Protein AF-A0A090S8A0-F1 (afdb_monomer_lite)

pLDDT: mean 87.69, std 16.25, range [38.69, 98.5]

Radius of gyration: 15.61 Å; chains: 1; bounding box: 36×43×38 Å

Secondary structure (DSSP, 8-state):
------------TTPPBEEE-TTS-EEE--HHHHHHHHTSGGGEEEEEEEE-SS-EEEEEEEE-SB--TTS--EEEEEESSTTTT-EEEESSHHHHHHHHHHHHHHHHHT-

Foldseek 3Di:
DDDDPDPDPPQPPPFFFWDQDPVRATDTDDPVRRVVRVPDPSQWLDWDWDDDPVKIKIWTKGFQRTQDPVQFGIKIAIPMDPCHRDMDTHNGSVVSNVVSVVVVVVVVVVD

Structure (mmCIF, N/CA/C/O backbone):
data_AF-A0A090S8A0-F1
#
_entry.id   AF-A0A090S8A0-F1
#
loop_
_atom_site.group_PDB
_atom_site.id
_atom_site.type_symbol
_atom_site.label_atom_id
_atom_site.label_alt_id
_atom_site.label_comp_id
_atom_site.label_asym_id
_atom_site.label_entity_id
_atom_site.label_seq_id
_atom_site.pdbx_PDB_ins_code
_atom_site.Cartn_x
_atom_site.Cartn_y
_atom_site.Cartn_z
_atom_site.occupancy
_atom_site.B_iso_or_equiv
_atom_site.auth_seq_id
_atom_site.auth_comp_id
_atom_site.auth_asym_id
_atom_site.auth_atom_id
_atom_site.pdbx_PDB_model_num
ATOM 1 N N . MET A 1 1 ? -8.459 33.478 -12.928 1.00 39.03 1 MET A N 1
ATOM 2 C CA . MET A 1 1 ? -8.797 32.136 -13.452 1.00 39.03 1 MET A CA 1
ATOM 3 C C . MET A 1 1 ? -7.498 31.518 -13.950 1.00 39.03 1 MET A C 1
ATOM 5 O O . MET A 1 1 ? -6.910 32.099 -14.842 1.00 39.03 1 MET A O 1
ATOM 9 N N . GLY A 1 2 ? -6.947 30.454 -13.380 1.00 38.69 2 GLY A N 1
ATOM 10 C CA . GLY A 1 2 ? -7.441 29.591 -12.315 1.00 38.69 2 GLY A CA 1
ATOM 11 C C . GLY A 1 2 ? -6.277 29.042 -11.490 1.00 38.69 2 GLY A C 1
ATOM 12 O O . GLY A 1 2 ? -5.165 28.887 -11.988 1.00 38.69 2 GLY A O 1
ATOM 13 N N . GLU A 1 3 ? -6.554 28.802 -10.216 1.00 41.69 3 GLU A N 1
ATOM 14 C CA . GLU A 1 3 ? -5.683 28.068 -9.309 1.00 41.69 3 GLU A CA 1
ATOM 15 C C . GLU A 1 3 ? -5.689 26.596 -9.729 1.00 41.69 3 GLU A C 1
ATOM 17 O O . GLU A 1 3 ? -6.725 25.933 -9.674 1.00 41.69 3 GLU A O 1
ATOM 22 N N . GLN A 1 4 ? -4.544 26.080 -10.174 1.00 41.22 4 GLN A N 1
ATOM 23 C CA . GLN A 1 4 ? -4.332 24.638 -10.226 1.00 41.22 4 GLN A CA 1
ATOM 24 C C . GLN A 1 4 ? -3.754 24.210 -8.882 1.00 41.22 4 GLN A C 1
ATOM 26 O O . GLN A 1 4 ? -2.566 24.352 -8.604 1.00 41.22 4 GLN A O 1
ATOM 31 N N . SER A 1 5 ? -4.651 23.724 -8.032 1.00 47.59 5 SER A N 1
ATOM 32 C CA . SER A 1 5 ? -4.325 23.014 -6.805 1.00 47.59 5 SER A CA 1
ATOM 33 C C . SER A 1 5 ? -3.702 21.670 -7.184 1.00 47.59 5 SER A C 1
ATOM 35 O O . SER A 1 5 ? -4.410 20.711 -7.474 1.00 47.59 5 SER A O 1
ATOM 37 N N . MET A 1 6 ? -2.374 21.611 -7.228 1.00 40.38 6 MET A N 1
ATOM 38 C CA . MET A 1 6 ? -1.620 20.379 -7.447 1.00 40.38 6 MET A CA 1
ATOM 39 C C . MET A 1 6 ? -0.969 19.974 -6.129 1.00 40.38 6 MET A C 1
ATOM 41 O O . MET A 1 6 ? 0.182 20.305 -5.859 1.00 40.38 6 MET A O 1
ATOM 45 N N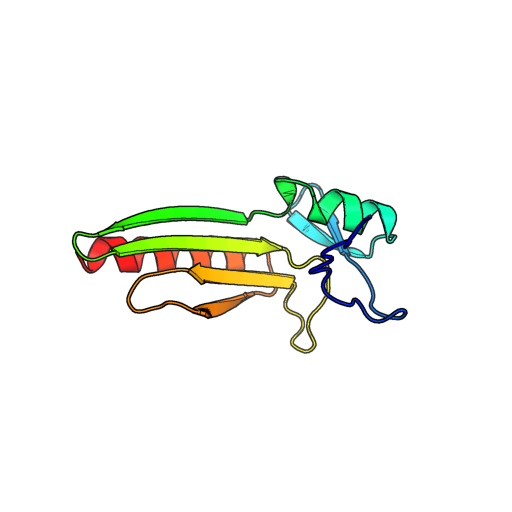 . THR A 1 7 ? -1.682 19.207 -5.307 1.00 45.84 7 THR A N 1
ATOM 46 C CA . THR A 1 7 ? -1.034 18.309 -4.340 1.00 45.84 7 THR A CA 1
ATOM 47 C C . THR A 1 7 ? -0.451 17.121 -5.108 1.00 45.84 7 THR A C 1
ATOM 49 O O . THR A 1 7 ? -0.868 15.980 -4.930 1.00 45.84 7 THR A O 1
ATOM 52 N N . GLY A 1 8 ? 0.460 17.403 -6.039 1.00 43.22 8 GLY A N 1
ATOM 53 C CA . GLY A 1 8 ? 1.333 16.405 -6.627 1.00 43.22 8 GLY A CA 1
ATOM 54 C C . GLY A 1 8 ? 2.487 16.220 -5.661 1.00 43.22 8 GLY A C 1
ATOM 55 O O . GLY A 1 8 ? 3.160 17.189 -5.312 1.00 43.22 8 GLY A O 1
ATOM 56 N N . THR A 1 9 ? 2.702 14.998 -5.184 1.00 52.53 9 THR A N 1
ATOM 57 C CA . THR A 1 9 ? 3.980 14.634 -4.575 1.00 52.53 9 THR A CA 1
ATOM 58 C C . THR A 1 9 ? 5.076 15.108 -5.530 1.00 52.53 9 THR A C 1
ATOM 60 O O . THR A 1 9 ? 5.119 14.654 -6.668 1.00 52.53 9 THR A O 1
ATOM 63 N N . LEU A 1 10 ? 5.898 16.074 -5.108 1.00 54.50 10 LEU A N 1
ATOM 64 C CA . LEU A 1 10 ? 7.049 16.545 -5.876 1.00 54.50 10 LEU A CA 1
ATOM 65 C C . LEU A 1 10 ? 8.042 15.384 -5.960 1.00 54.50 10 LEU A C 1
ATOM 67 O O . LEU A 1 10 ? 8.872 15.189 -5.072 1.00 54.50 10 LEU A O 1
ATOM 71 N N . ILE A 1 11 ? 7.897 14.562 -6.993 1.00 59.59 11 ILE A N 1
ATOM 72 C CA . ILE A 1 11 ? 8.873 13.541 -7.346 1.00 59.59 11 ILE A CA 1
ATOM 73 C C . ILE A 1 11 ? 10.108 14.308 -7.808 1.00 59.59 11 ILE A C 1
ATOM 75 O O . ILE A 1 11 ? 10.010 15.179 -8.672 1.00 59.59 11 ILE A O 1
ATOM 79 N N . ARG A 1 12 ? 11.262 14.050 -7.184 1.00 61.41 12 ARG A N 1
ATOM 80 C CA . ARG A 1 12 ? 12.524 14.638 -7.648 1.00 61.41 12 ARG A CA 1
ATOM 81 C C . ARG A 1 12 ? 12.734 14.237 -9.111 1.00 61.41 12 ARG A C 1
ATOM 83 O O . ARG A 1 12 ? 12.424 13.103 -9.461 1.00 61.41 12 ARG A O 1
ATOM 90 N N . GLU A 1 13 ? 13.267 15.134 -9.941 1.00 59.59 13 GLU A N 1
ATOM 91 C CA . GLU A 1 13 ? 13.473 14.880 -11.382 1.00 59.59 13 GLU A CA 1
ATOM 92 C C . GLU A 1 13 ? 14.325 13.623 -11.672 1.00 59.59 13 GLU A C 1
ATOM 94 O O . GLU A 1 13 ? 14.283 13.093 -12.778 1.00 59.59 13 GLU A O 1
ATOM 99 N N . ASP A 1 14 ? 15.072 13.119 -10.684 1.00 67.00 14 ASP A N 1
ATOM 100 C CA . ASP A 1 14 ? 15.930 11.934 -10.753 1.00 67.00 14 ASP A CA 1
ATOM 101 C C . ASP A 1 14 ? 15.351 10.677 -10.075 1.00 67.00 14 ASP A C 1
ATOM 103 O O . ASP A 1 14 ? 15.983 9.616 -10.093 1.00 67.00 14 ASP A O 1
ATOM 107 N N . ALA A 1 15 ? 14.171 10.758 -9.456 1.00 71.75 15 ALA A N 1
ATOM 108 C CA . ALA A 1 15 ? 13.619 9.629 -8.723 1.00 71.75 15 ALA A CA 1
ATOM 109 C C . ALA A 1 15 ? 13.144 8.534 -9.687 1.00 71.75 15 ALA A C 1
ATOM 111 O O . ALA A 1 15 ? 12.272 8.735 -10.531 1.00 71.75 15 ALA A O 1
ATOM 112 N N . GLN A 1 16 ? 13.702 7.336 -9.523 1.00 88.62 16 GLN A N 1
ATOM 113 C CA . GLN A 1 16 ? 13.284 6.171 -10.289 1.00 88.62 16 GLN A CA 1
ATOM 114 C C . GLN A 1 16 ? 11.846 5.782 -9.923 1.00 88.62 16 GLN A C 1
ATOM 116 O O . GLN A 1 16 ? 11.549 5.491 -8.760 1.00 88.62 16 GLN A O 1
ATOM 121 N N . THR A 1 17 ? 10.972 5.738 -10.925 1.00 94.00 17 THR A N 1
ATOM 122 C CA . THR A 1 17 ? 9.570 5.350 -10.773 1.00 94.00 17 THR A CA 1
ATOM 123 C C . THR A 1 17 ? 9.353 3.872 -11.088 1.00 94.00 17 THR A C 1
ATOM 125 O O . THR A 1 17 ? 10.144 3.213 -11.772 1.00 94.00 17 THR A O 1
ATOM 128 N N . TYR A 1 18 ? 8.282 3.328 -10.519 1.00 96.06 18 TYR A N 1
ATOM 129 C CA . TYR A 1 18 ? 7.955 1.912 -10.552 1.00 96.06 18 TYR A CA 1
ATOM 130 C C . TYR A 1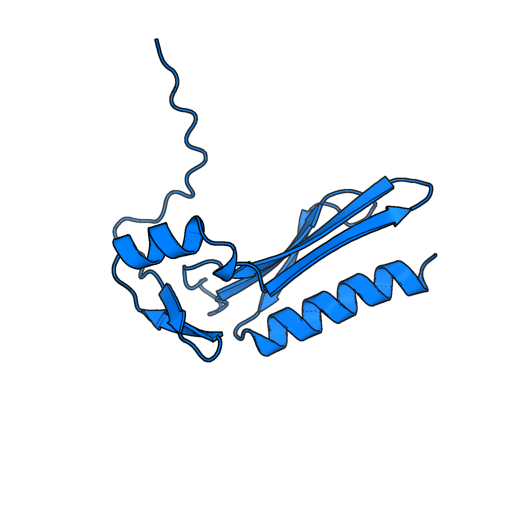 18 ? 6.466 1.707 -10.832 1.00 96.06 18 TYR A C 1
ATOM 132 O O . TYR A 1 18 ? 5.621 2.503 -10.423 1.00 96.06 18 TYR A O 1
ATOM 140 N N . THR A 1 19 ? 6.149 0.585 -11.472 1.00 96.94 19 THR A N 1
ATOM 141 C CA . THR A 1 19 ? 4.788 0.054 -11.619 1.00 96.94 19 THR A CA 1
ATOM 142 C C . THR A 1 19 ? 4.714 -1.361 -11.039 1.00 96.94 19 THR A C 1
ATOM 144 O O . THR A 1 19 ? 5.723 -1.900 -10.582 1.00 96.94 19 THR A O 1
ATOM 147 N N . LEU A 1 20 ? 3.528 -1.964 -11.032 1.00 96.50 20 LEU A N 1
ATOM 148 C CA . LEU A 1 20 ? 3.320 -3.353 -10.627 1.00 96.50 20 LEU A CA 1
ATOM 149 C C . LEU A 1 20 ? 3.154 -4.233 -11.862 1.00 96.50 20 LEU A C 1
ATOM 151 O O . LEU A 1 20 ? 2.346 -3.931 -12.740 1.00 96.50 20 LEU A O 1
ATOM 155 N N . ASP A 1 21 ? 3.873 -5.352 -11.905 1.00 96.00 21 ASP A N 1
ATOM 156 C CA . ASP A 1 21 ? 3.626 -6.385 -12.910 1.00 96.00 21 ASP A CA 1
ATOM 157 C C . ASP A 1 21 ? 2.322 -7.169 -12.626 1.00 96.00 21 ASP A C 1
ATOM 159 O O . ASP A 1 21 ? 1.574 -6.910 -11.672 1.00 96.00 21 ASP A O 1
ATOM 163 N N . SER A 1 22 ? 2.025 -8.162 -13.467 1.00 96.00 22 SER A N 1
ATOM 164 C CA . SER A 1 22 ? 0.853 -9.034 -13.299 1.00 96.00 22 SER A CA 1
ATOM 165 C C . SER A 1 22 ? 0.907 -9.911 -12.041 1.00 96.00 22 SER A C 1
ATOM 167 O O . SER A 1 22 ? -0.117 -10.452 -11.638 1.00 96.00 22 SER A O 1
ATOM 169 N N . SER A 1 23 ? 2.074 -10.043 -11.406 1.00 97.06 23 SER A N 1
ATOM 170 C CA . SER A 1 23 ? 2.302 -10.778 -10.157 1.00 97.06 23 SER A CA 1
ATOM 171 C C . SER A 1 23 ? 2.476 -9.850 -8.949 1.00 97.06 23 SER A C 1
ATOM 173 O O . SER A 1 23 ? 3.000 -10.283 -7.927 1.00 97.06 23 SER A O 1
ATOM 175 N N . ASN A 1 24 ? 2.048 -8.584 -9.043 1.00 97.50 24 ASN A N 1
ATOM 176 C CA . ASN A 1 24 ? 2.164 -7.584 -7.974 1.00 97.50 24 ASN A CA 1
ATOM 177 C C . ASN A 1 24 ? 3.604 -7.229 -7.559 1.00 97.50 24 ASN A C 1
ATOM 179 O O . ASN A 1 24 ? 3.825 -6.717 -6.459 1.00 97.50 24 ASN A O 1
ATOM 183 N N . ARG A 1 25 ? 4.602 -7.463 -8.413 1.00 97.19 25 ARG A N 1
ATOM 184 C CA . ARG A 1 25 ? 5.989 -7.102 -8.101 1.00 97.19 25 ARG A CA 1
ATOM 185 C C . ARG A 1 25 ? 6.299 -5.692 -8.602 1.00 97.19 25 ARG A C 1
ATOM 187 O O . ARG A 1 25 ? 5.976 -5.393 -9.755 1.00 97.19 25 ARG A O 1
ATOM 194 N N . PRO A 1 26 ? 6.954 -4.843 -7.788 1.00 97.06 26 PRO A N 1
ATOM 195 C CA . PRO A 1 26 ? 7.470 -3.564 -8.254 1.00 97.06 26 PRO A CA 1
ATOM 196 C C . PRO A 1 26 ? 8.516 -3.775 -9.351 1.00 97.06 26 PRO A C 1
ATOM 198 O O . PRO A 1 26 ? 9.506 -4.478 -9.142 1.00 97.06 26 PRO A O 1
ATOM 201 N N . ILE A 1 27 ? 8.319 -3.142 -10.502 1.00 96.44 27 ILE A N 1
ATOM 202 C CA . ILE A 1 27 ? 9.282 -3.115 -11.607 1.00 96.44 27 ILE A CA 1
ATOM 203 C C . ILE A 1 27 ? 9.558 -1.663 -12.009 1.00 96.44 27 ILE A C 1
ATOM 205 O O . ILE A 1 27 ? 8.623 -0.859 -11.997 1.00 96.44 27 ILE A O 1
ATOM 209 N N . PRO A 1 28 ? 10.811 -1.297 -12.345 1.00 96.19 28 PRO A N 1
ATOM 210 C CA . PRO A 1 28 ? 11.108 0.030 -12.874 1.00 96.19 28 PRO A CA 1
ATOM 211 C C . PRO A 1 28 ? 10.235 0.340 -14.089 1.00 96.19 28 PRO A C 1
ATOM 213 O O . PRO A 1 28 ? 10.044 -0.524 -14.947 1.00 96.19 28 PRO A O 1
ATOM 216 N N . ALA A 1 29 ? 9.720 1.563 -14.166 1.00 93.94 29 ALA A N 1
ATOM 217 C CA . ALA A 1 29 ? 8.799 1.974 -15.214 1.00 93.94 29 ALA A CA 1
ATOM 218 C C . ALA A 1 29 ? 9.144 3.376 -15.739 1.00 93.94 29 ALA A C 1
ATOM 220 O O . ALA A 1 29 ? 9.650 4.200 -14.983 1.00 93.94 29 ALA A O 1
ATOM 221 N N . PRO A 1 30 ? 8.870 3.677 -17.018 1.00 90.75 30 PRO A N 1
ATOM 222 C CA . PRO A 1 30 ? 8.817 5.054 -17.502 1.00 90.75 30 PRO A CA 1
ATOM 223 C C . PRO A 1 30 ? 7.759 5.886 -16.759 1.00 90.75 30 PRO A C 1
ATOM 225 O O . PRO A 1 30 ? 6.798 5.336 -16.217 1.00 90.75 30 PRO A O 1
ATOM 228 N N . GLN A 1 31 ? 7.907 7.215 -16.783 1.00 87.06 31 GLN A N 1
ATOM 229 C CA . GLN A 1 31 ? 7.004 8.147 -16.095 1.00 87.06 31 GLN A CA 1
ATOM 230 C C . GLN A 1 31 ? 5.527 7.968 -16.488 1.00 87.06 31 GLN A C 1
ATOM 232 O O . GLN A 1 31 ? 4.680 7.942 -15.606 1.00 87.06 31 GLN A O 1
ATOM 237 N N . GLU A 1 32 ? 5.228 7.759 -17.771 1.00 87.81 32 GLU A N 1
ATOM 238 C CA . GLU A 1 32 ? 3.860 7.540 -18.274 1.00 87.81 32 GLU A CA 1
ATOM 239 C C . GLU A 1 32 ? 3.156 6.366 -17.566 1.00 87.81 32 GLU A C 1
ATOM 241 O O . GLU A 1 32 ? 2.073 6.519 -17.012 1.00 87.81 32 GLU A O 1
ATOM 246 N N . PHE A 1 33 ? 3.817 5.208 -17.472 1.00 88.06 33 PHE A N 1
ATOM 247 C CA . PHE A 1 33 ? 3.261 4.036 -16.784 1.00 88.06 33 PHE A CA 1
ATOM 248 C C . PHE A 1 33 ? 3.119 4.238 -15.272 1.00 88.06 33 PHE A C 1
ATOM 250 O O . PHE A 1 33 ? 2.278 3.601 -14.633 1.00 88.06 33 PHE A O 1
ATOM 257 N N . PHE A 1 34 ? 3.969 5.079 -14.681 1.00 89.25 34 PHE A N 1
ATOM 258 C CA . PHE A 1 34 ? 3.841 5.471 -13.284 1.00 89.25 34 PHE A CA 1
ATOM 259 C C . PHE A 1 34 ? 2.616 6.368 -13.075 1.00 89.25 34 PHE A C 1
ATOM 261 O O . PHE A 1 34 ? 1.846 6.113 -12.153 1.00 89.25 34 PHE A O 1
ATOM 268 N N . GLU A 1 35 ? 2.407 7.372 -13.928 1.00 90.12 35 GLU A N 1
ATOM 269 C CA . GLU A 1 35 ? 1.247 8.267 -13.862 1.00 90.12 35 GLU A CA 1
ATOM 270 C C . GLU A 1 35 ? -0.056 7.475 -14.019 1.00 90.12 35 GLU A C 1
ATOM 272 O O . GLU A 1 35 ? -0.937 7.571 -13.160 1.00 90.12 35 GLU A O 1
ATOM 277 N N . ASP A 1 36 ? -0.124 6.588 -15.014 1.00 91.75 36 ASP A N 1
ATOM 278 C CA . ASP A 1 36 ? -1.246 5.663 -15.196 1.00 91.75 36 ASP A CA 1
ATOM 279 C C . ASP A 1 36 ? -1.500 4.818 -13.939 1.00 91.75 36 ASP A C 1
ATOM 281 O O . ASP A 1 36 ? -2.641 4.673 -13.493 1.00 91.75 36 ASP A O 1
ATOM 285 N N . MET A 1 37 ? -0.441 4.285 -13.318 1.00 92.88 37 MET A N 1
ATOM 286 C CA . MET A 1 37 ? -0.556 3.527 -12.071 1.00 92.88 37 MET A CA 1
ATOM 287 C C . MET A 1 37 ? -1.056 4.399 -10.910 1.00 92.88 37 MET A C 1
ATOM 289 O O . MET A 1 37 ? -1.869 3.934 -10.114 1.00 92.88 37 MET A O 1
ATOM 293 N N . MET A 1 38 ? -0.616 5.655 -10.792 1.00 90.94 38 MET A N 1
ATOM 294 C CA . MET A 1 38 ? -1.029 6.552 -9.702 1.00 90.94 38 MET A CA 1
ATOM 295 C C . MET A 1 38 ? -2.502 6.958 -9.771 1.00 90.94 38 MET A C 1
ATOM 297 O O . MET A 1 38 ? -3.091 7.253 -8.728 1.00 90.94 38 MET A O 1
ATOM 301 N N . HIS A 1 39 ? -3.093 6.919 -10.965 1.00 91.38 39 HIS A N 1
ATOM 302 C CA . HIS A 1 39 ? -4.516 7.162 -11.201 1.00 91.38 39 HIS A CA 1
ATOM 303 C C . HIS A 1 39 ? -5.363 5.880 -11.262 1.00 91.38 39 HIS A C 1
ATOM 305 O O . HIS A 1 39 ? -6.583 5.961 -11.407 1.00 91.38 39 HIS A O 1
ATOM 311 N N . SER A 1 40 ? -4.745 4.703 -11.138 1.00 93.19 40 SER A N 1
ATOM 312 C CA . SER A 1 40 ? -5.417 3.412 -11.260 1.00 93.19 40 SER A CA 1
ATOM 313 C C . SER A 1 40 ? -5.784 2.801 -9.908 1.00 93.19 40 SER A C 1
ATOM 315 O O . SER A 1 40 ? -4.996 2.806 -8.962 1.00 93.19 40 SER A O 1
ATOM 317 N N . GLU A 1 41 ? -6.936 2.126 -9.858 1.00 94.56 41 GLU A N 1
ATOM 318 C CA . GLU A 1 41 ? -7.321 1.262 -8.731 1.00 94.56 41 GLU A CA 1
ATOM 319 C C . GLU A 1 41 ? -6.311 0.125 -8.497 1.00 94.56 41 GLU A C 1
ATOM 321 O O . GLU A 1 41 ? -6.194 -0.400 -7.393 1.00 94.56 41 GLU A O 1
ATOM 326 N N . ARG A 1 42 ? -5.506 -0.216 -9.515 1.00 94.50 42 ARG A N 1
ATOM 327 C CA . ARG A 1 42 ? -4.443 -1.226 -9.439 1.00 94.50 42 ARG A CA 1
ATOM 328 C C . ARG A 1 42 ? -3.395 -0.932 -8.359 1.00 94.50 42 ARG A C 1
ATOM 330 O O . ARG A 1 42 ? -2.727 -1.864 -7.904 1.00 94.50 42 ARG A O 1
ATOM 337 N N . ARG A 1 43 ? -3.260 0.340 -7.964 1.00 95.62 43 ARG A N 1
ATOM 338 C CA . ARG A 1 43 ? -2.372 0.814 -6.898 1.00 95.62 43 ARG A CA 1
ATOM 339 C C . ARG A 1 43 ? -2.820 0.358 -5.509 1.00 95.62 43 ARG A C 1
ATOM 341 O O . ARG A 1 43 ? -1.977 0.239 -4.618 1.00 95.62 43 ARG A O 1
ATOM 348 N N . PHE A 1 44 ? -4.115 0.137 -5.297 1.00 96.94 44 PHE A N 1
ATOM 349 C CA . PHE A 1 44 ? -4.634 -0.259 -3.994 1.00 96.94 44 PHE A CA 1
ATOM 350 C C . PHE A 1 44 ? -4.376 -1.747 -3.751 1.00 96.94 44 PHE A C 1
ATOM 352 O O . PHE A 1 44 ? -4.702 -2.607 -4.567 1.00 96.94 44 PHE A O 1
ATOM 359 N N . VAL A 1 45 ? -3.766 -2.037 -2.605 1.00 97.69 45 VAL A N 1
ATOM 360 C CA . VAL A 1 45 ? -3.629 -3.395 -2.066 1.00 97.69 45 VAL A CA 1
ATOM 361 C C . VAL A 1 45 ? -4.886 -3.752 -1.276 1.00 97.69 45 VAL A C 1
ATOM 363 O O . VAL A 1 45 ? -5.419 -4.843 -1.433 1.00 97.69 45 VAL A O 1
ATOM 366 N N . GLY A 1 46 ? -5.377 -2.809 -0.469 1.00 97.38 46 GLY A N 1
ATOM 367 C CA . GLY A 1 46 ? -6.582 -2.953 0.341 1.00 97.38 46 GLY A CA 1
ATOM 368 C C . GLY A 1 46 ? -7.117 -1.590 0.765 1.00 97.38 46 GLY A C 1
ATOM 369 O O . GLY A 1 46 ? -6.354 -0.626 0.905 1.00 97.38 46 GLY A O 1
ATOM 370 N N . ARG A 1 47 ? -8.433 -1.488 0.941 1.00 97.25 47 ARG A N 1
ATOM 371 C CA . ARG A 1 47 ? -9.086 -0.271 1.419 1.00 97.25 47 ARG A CA 1
ATOM 372 C C . ARG A 1 47 ? -10.361 -0.633 2.160 1.00 97.25 47 ARG A C 1
ATOM 374 O O . ARG A 1 47 ? -11.365 -0.970 1.539 1.00 97.25 47 ARG A O 1
ATOM 381 N N . ASP A 1 48 ? -10.341 -0.395 3.460 1.00 97.69 48 ASP A N 1
ATOM 382 C CA . ASP A 1 48 ? -11.441 -0.731 4.346 1.00 97.69 48 ASP A CA 1
ATOM 383 C C . ASP A 1 48 ? -11.917 0.499 5.103 1.00 97.69 48 ASP A C 1
ATOM 385 O O . ASP A 1 48 ? -11.157 1.411 5.438 1.00 97.69 48 ASP A O 1
ATOM 389 N N . THR A 1 49 ? -13.226 0.552 5.323 1.00 96.81 49 THR A N 1
ATOM 390 C CA . THR A 1 49 ? -13.878 1.603 6.096 1.00 96.81 49 THR A CA 1
ATOM 391 C C . THR A 1 49 ? -14.552 0.967 7.292 1.00 96.81 49 THR A C 1
ATOM 393 O O . THR A 1 49 ? -15.514 0.217 7.145 1.00 96.81 49 THR A O 1
ATOM 396 N N . ILE A 1 50 ? -14.077 1.319 8.476 1.00 94.44 50 ILE A N 1
ATOM 397 C CA . ILE A 1 50 ? -14.535 0.772 9.744 1.00 94.44 50 ILE A CA 1
ATOM 398 C C . ILE A 1 50 ? -15.309 1.870 10.462 1.00 94.44 50 ILE A C 1
ATOM 400 O O . ILE A 1 50 ? -14.821 2.986 10.636 1.00 94.44 50 ILE A O 1
ATOM 404 N N . THR A 1 51 ? -16.551 1.581 10.839 1.00 93.06 51 THR A N 1
ATOM 405 C CA . THR A 1 51 ? -17.395 2.530 11.573 1.00 93.06 51 THR A CA 1
ATOM 406 C C . THR A 1 51 ? -17.518 2.056 13.009 1.00 93.06 51 THR A C 1
ATOM 408 O O . THR A 1 51 ? -18.040 0.973 13.252 1.00 93.06 51 THR A O 1
ATOM 411 N N . THR A 1 52 ? -17.042 2.870 13.945 1.00 85.69 52 THR A N 1
ATOM 412 C CA . THR A 1 52 ? -17.197 2.654 15.385 1.00 85.69 52 THR A CA 1
ATOM 413 C C . THR A 1 52 ? -18.239 3.636 15.932 1.00 85.69 52 THR A C 1
ATOM 415 O O . THR A 1 52 ? -18.584 4.610 15.253 1.00 85.69 52 THR A O 1
ATOM 418 N N . PRO A 1 53 ? -18.739 3.451 17.167 1.00 88.56 53 PRO A N 1
ATOM 419 C CA . PRO A 1 53 ? -19.623 4.433 17.799 1.00 88.56 53 PRO A CA 1
ATOM 420 C C . PRO A 1 53 ? -19.004 5.833 17.946 1.00 88.56 53 PRO A C 1
ATOM 422 O O . PRO A 1 53 ? -19.733 6.813 18.079 1.00 88.56 53 PRO A O 1
ATOM 425 N N . LEU A 1 54 ? -17.669 5.928 17.945 1.00 87.19 54 LEU A N 1
ATOM 426 C CA . LEU A 1 54 ? -16.931 7.164 18.211 1.00 87.19 54 LEU A CA 1
ATOM 427 C C . LEU A 1 54 ? -16.391 7.832 16.941 1.00 87.19 54 LEU A C 1
ATOM 429 O O . LEU A 1 54 ? -16.181 9.043 16.938 1.00 87.19 54 LEU A O 1
ATOM 433 N N . ALA A 1 55 ? -16.136 7.069 15.875 1.00 90.31 55 ALA A N 1
ATOM 434 C CA . ALA A 1 55 ? -15.505 7.591 14.670 1.00 90.31 55 ALA A CA 1
ATOM 435 C C . ALA A 1 55 ? -15.712 6.696 13.442 1.00 90.31 55 ALA A C 1
ATOM 437 O O . ALA A 1 55 ? -16.024 5.510 13.528 1.00 90.31 55 ALA A O 1
ATOM 438 N N . LYS A 1 56 ? -15.439 7.274 12.273 1.00 94.19 56 LYS A N 1
ATOM 439 C CA . LYS A 1 56 ? -15.221 6.539 11.030 1.00 94.19 56 LYS A CA 1
ATOM 440 C C . LYS A 1 56 ? -13.720 6.473 10.764 1.00 94.19 56 LYS A C 1
ATOM 442 O O . LYS A 1 56 ? -13.064 7.512 10.732 1.00 94.19 56 LYS A O 1
ATOM 447 N N . VAL A 1 57 ? -13.210 5.268 10.565 1.00 95.38 57 VAL A N 1
ATOM 448 C CA . VAL A 1 57 ? -11.805 4.973 10.291 1.00 95.38 57 VAL A CA 1
ATOM 449 C C . VAL A 1 57 ? -11.684 4.443 8.868 1.00 95.38 57 VAL A C 1
ATOM 451 O O . VAL A 1 57 ? -12.502 3.637 8.427 1.00 95.38 57 VAL A O 1
ATOM 454 N N . VAL A 1 58 ? -10.674 4.895 8.136 1.00 96.94 58 VAL A N 1
ATOM 455 C CA . VAL A 1 58 ? -10.304 4.350 6.829 1.00 96.94 58 VAL A CA 1
ATOM 456 C C . VAL A 1 58 ? -8.900 3.781 6.930 1.00 96.94 58 VAL A C 1
ATOM 458 O O . VAL A 1 58 ? -7.962 4.507 7.249 1.00 96.94 58 VAL A O 1
ATOM 461 N N . VAL A 1 59 ? -8.758 2.494 6.627 1.00 97.44 59 VAL A N 1
ATOM 462 C CA . VAL A 1 59 ? -7.467 1.818 6.491 1.00 97.44 59 VAL A CA 1
ATOM 463 C C . VAL A 1 59 ? -7.191 1.694 5.000 1.00 97.44 59 VAL A C 1
ATOM 465 O O . VAL A 1 59 ? -7.953 1.054 4.281 1.00 97.44 59 VAL A O 1
ATOM 468 N N . SER A 1 60 ? -6.137 2.339 4.509 1.00 97.62 60 SER A N 1
ATOM 469 C CA . SER A 1 60 ? -5.787 2.332 3.087 1.00 97.62 60 SER A CA 1
ATOM 470 C C . SER A 1 60 ? -4.371 1.824 2.904 1.00 97.62 60 SER A C 1
ATOM 472 O O . SER A 1 60 ? -3.436 2.443 3.404 1.00 97.62 60 SER A O 1
ATOM 474 N N . THR A 1 61 ? -4.212 0.748 2.141 1.00 98.50 61 THR A N 1
ATOM 475 C CA . THR A 1 61 ? -2.910 0.183 1.789 1.00 98.50 61 THR A CA 1
ATOM 476 C C . THR A 1 61 ? -2.675 0.319 0.301 1.00 98.50 61 THR A C 1
ATOM 478 O O . THR A 1 61 ? -3.461 -0.164 -0.514 1.00 98.50 61 THR A O 1
ATOM 481 N N . ILE A 1 62 ? -1.594 1.002 -0.060 1.00 97.88 62 ILE A N 1
ATOM 482 C CA . ILE A 1 62 ? -1.316 1.419 -1.432 1.00 97.88 62 ILE A CA 1
ATOM 483 C C . ILE A 1 62 ? 0.127 1.130 -1.821 1.00 97.88 62 ILE A C 1
ATOM 485 O O . ILE A 1 62 ? 1.038 1.188 -0.999 1.00 97.88 62 ILE A O 1
ATOM 489 N N . PHE A 1 63 ? 0.338 0.888 -3.107 1.00 98.06 63 PHE A N 1
ATOM 490 C CA . PHE A 1 63 ? 1.640 0.968 -3.750 1.00 98.06 63 PHE A CA 1
ATOM 491 C C . PHE A 1 63 ? 2.047 2.437 -3.940 1.00 98.06 63 PHE A C 1
ATOM 493 O O . PHE A 1 63 ? 1.246 3.257 -4.371 1.00 98.06 63 PHE A O 1
ATOM 500 N N . LEU A 1 64 ? 3.282 2.811 -3.625 1.00 95.38 64 LEU A N 1
ATOM 501 C CA . LEU A 1 64 ? 3.759 4.195 -3.680 1.00 95.38 64 LEU A CA 1
ATOM 502 C C . LEU A 1 64 ? 4.243 4.608 -5.075 1.00 95.38 64 LEU A C 1
ATOM 504 O O . LEU A 1 64 ? 4.309 5.799 -5.356 1.00 95.38 64 LEU A O 1
ATOM 508 N N . GLY A 1 65 ? 4.618 3.651 -5.931 1.00 94.50 65 GLY A N 1
ATOM 509 C CA . GLY A 1 65 ? 5.199 3.923 -7.254 1.00 94.50 65 GLY A CA 1
ATOM 510 C C . GLY A 1 65 ? 6.608 4.524 -7.234 1.00 94.50 65 GLY A C 1
ATOM 511 O O . GLY A 1 65 ? 7.236 4.658 -8.279 1.00 94.50 65 GLY A O 1
ATOM 512 N N . ILE A 1 66 ? 7.140 4.819 -6.051 1.00 92.69 66 ILE A N 1
ATOM 513 C CA . ILE A 1 66 ? 8.510 5.265 -5.817 1.00 92.69 66 ILE A CA 1
ATOM 514 C C . ILE A 1 66 ? 9.140 4.394 -4.733 1.00 92.69 66 ILE A C 1
ATOM 516 O O . ILE A 1 66 ? 8.476 4.014 -3.764 1.00 92.69 66 ILE A O 1
ATOM 520 N N . LYS A 1 67 ? 10.425 4.079 -4.895 1.00 92.56 67 LYS A N 1
ATOM 521 C CA . LYS A 1 67 ? 11.189 3.353 -3.881 1.00 92.56 67 LYS A CA 1
ATOM 522 C C . LYS A 1 67 ? 11.604 4.322 -2.776 1.00 92.56 67 LYS A C 1
ATOM 524 O O . LYS A 1 67 ? 12.301 5.293 -3.053 1.00 92.56 67 LYS A O 1
ATOM 529 N N . GLN A 1 68 ? 11.192 4.052 -1.543 1.00 90.62 68 GLN A N 1
ATOM 530 C CA . GLN A 1 68 ? 11.654 4.807 -0.377 1.00 90.62 68 GLN A CA 1
ATOM 531 C C . GLN A 1 68 ? 13.112 4.454 -0.037 1.00 90.62 68 GLN A C 1
ATOM 533 O O . GLN A 1 68 ? 13.606 3.391 -0.425 1.00 90.62 68 GLN A O 1
ATOM 538 N N . ASP A 1 69 ? 13.785 5.290 0.758 1.00 88.94 69 ASP A N 1
ATOM 539 C CA . ASP A 1 69 ? 15.183 5.070 1.169 1.00 88.94 69 ASP A CA 1
ATOM 540 C C . ASP A 1 69 ? 15.389 3.732 1.907 1.00 88.94 69 ASP A C 1
ATOM 542 O O . ASP A 1 69 ? 16.428 3.087 1.774 1.00 88.94 69 ASP A O 1
ATOM 546 N N . ASN A 1 70 ? 14.372 3.263 2.638 1.00 89.12 70 ASN A N 1
ATOM 547 C CA . ASN A 1 70 ? 14.368 1.965 3.324 1.00 89.12 70 ASN A CA 1
ATOM 548 C C . ASN A 1 70 ? 14.011 0.773 2.408 1.00 89.12 70 ASN A C 1
ATOM 550 O O . ASN A 1 70 ? 13.878 -0.358 2.874 1.00 89.12 70 ASN A O 1
ATOM 554 N N . GLY A 1 71 ? 13.847 1.012 1.106 1.00 92.56 71 GLY A N 1
ATOM 555 C CA . GLY A 1 71 ? 13.505 -0.002 0.113 1.00 92.56 71 GLY A CA 1
ATOM 556 C C . GLY A 1 71 ? 12.037 -0.426 0.101 1.00 92.56 71 GLY A C 1
ATOM 557 O O . GLY A 1 71 ? 11.714 -1.407 -0.571 1.00 92.56 71 GLY A O 1
ATOM 558 N N . THR A 1 72 ? 11.161 0.285 0.812 1.00 96.19 72 THR A N 1
ATOM 559 C CA . THR A 1 72 ? 9.718 0.022 0.803 1.00 96.19 72 THR A CA 1
ATOM 560 C C . THR A 1 72 ? 9.053 0.595 -0.448 1.00 96.19 72 THR A C 1
ATOM 562 O O . THR A 1 72 ? 9.508 1.581 -1.037 1.00 96.19 72 THR A O 1
ATOM 565 N N . PHE A 1 73 ? 7.965 -0.055 -0.854 1.00 97.00 73 PHE A N 1
ATOM 566 C CA . PHE A 1 73 ? 7.154 0.305 -2.020 1.00 97.00 73 PHE A CA 1
ATOM 567 C C . PHE A 1 73 ? 5.674 0.431 -1.689 1.00 97.00 73 PHE A C 1
ATOM 569 O O . PHE A 1 73 ? 4.902 0.879 -2.531 1.00 97.00 73 PHE A O 1
ATOM 576 N N . PHE A 1 74 ? 5.267 0.010 -0.498 1.00 98.31 74 PHE A N 1
ATOM 577 C CA . PHE A 1 74 ? 3.877 -0.033 -0.090 1.00 98.31 74 PHE A CA 1
ATOM 578 C C . PHE A 1 74 ? 3.729 0.646 1.262 1.00 98.31 74 PHE A C 1
ATOM 580 O O . PHE A 1 74 ? 4.626 0.562 2.100 1.00 98.31 74 PHE A O 1
ATOM 587 N N . GLU A 1 75 ? 2.590 1.288 1.477 1.00 97.94 75 GLU A N 1
ATOM 588 C CA . GLU A 1 75 ? 2.249 1.924 2.743 1.00 97.94 75 GLU A CA 1
ATOM 589 C C . GLU A 1 75 ? 0.797 1.618 3.101 1.00 97.94 75 GLU A C 1
ATOM 591 O O . GLU A 1 75 ? -0.088 1.771 2.259 1.00 97.94 75 GLU A O 1
ATOM 596 N N . THR A 1 76 ? 0.560 1.227 4.352 1.00 98.25 76 THR A N 1
ATOM 597 C CA . THR A 1 76 ? -0.754 1.318 4.993 1.00 98.25 76 THR A CA 1
ATOM 598 C C . THR A 1 76 ? -0.828 2.626 5.760 1.00 98.25 76 THR A C 1
ATOM 600 O O . THR A 1 76 ? 0.082 2.925 6.530 1.00 98.25 76 THR A O 1
ATOM 603 N N . ARG A 1 77 ? -1.921 3.373 5.607 1.00 97.19 77 ARG A N 1
ATOM 604 C CA . ARG A 1 77 ? -2.222 4.579 6.381 1.00 97.19 77 ARG A CA 1
ATOM 605 C C . ARG A 1 77 ? -3.623 4.502 6.971 1.00 97.19 77 ARG A C 1
ATOM 607 O O . ARG A 1 77 ? -4.563 4.088 6.288 1.00 97.19 77 ARG A O 1
ATOM 614 N N . ILE A 1 78 ? -3.748 4.932 8.222 1.00 96.31 78 ILE A N 1
ATOM 615 C CA . ILE A 1 78 ? -5.024 5.066 8.922 1.00 96.31 78 ILE A CA 1
ATOM 616 C C . ILE A 1 78 ? -5.462 6.530 8.892 1.00 96.31 78 ILE A C 1
ATOM 618 O O . ILE A 1 78 ? -4.695 7.430 9.232 1.00 96.31 78 ILE A O 1
ATOM 622 N N . LEU A 1 79 ? -6.713 6.763 8.500 1.00 94.56 79 LEU A N 1
ATOM 623 C CA . LEU A 1 79 ? -7.358 8.072 8.524 1.00 94.56 79 LEU A CA 1
ATOM 624 C C . LEU A 1 79 ? -8.592 8.015 9.430 1.00 94.56 79 LEU A C 1
ATOM 626 O O . LEU A 1 79 ? -9.485 7.197 9.216 1.00 94.56 79 LEU A O 1
ATOM 630 N N . GLY A 1 80 ? -8.663 8.917 10.402 1.00 91.50 80 GLY A N 1
ATOM 631 C CA . GLY A 1 80 ? -9.721 8.992 11.407 1.00 91.50 80 GLY A CA 1
ATOM 632 C C . GLY A 1 80 ? -9.506 8.075 12.616 1.00 91.50 80 GLY A C 1
ATOM 633 O O . GLY A 1 80 ? -8.666 7.177 12.615 1.00 91.50 80 GLY A O 1
ATOM 634 N N . GLY A 1 81 ? -10.298 8.315 13.664 1.00 89.19 81 GLY A N 1
ATOM 635 C CA . GLY A 1 81 ? -10.219 7.579 14.929 1.00 89.19 81 GLY A CA 1
ATOM 636 C C . GLY A 1 81 ? -8.964 7.886 15.751 1.00 89.19 81 GLY A C 1
ATOM 637 O O . GLY A 1 81 ? -8.259 8.861 15.505 1.00 89.19 81 GLY A O 1
ATOM 638 N N . GLU A 1 82 ? -8.708 7.045 16.752 1.00 89.12 82 GLU A N 1
ATOM 639 C CA . GLU A 1 82 ? -7.585 7.189 17.691 1.00 89.12 82 GLU A CA 1
ATOM 640 C C . GLU A 1 82 ? -6.215 7.031 17.015 1.00 89.12 82 GLU A C 1
ATOM 642 O O . GLU A 1 82 ? -5.265 7.723 17.367 1.00 89.12 82 GLU A O 1
ATOM 647 N N . PHE A 1 83 ? -6.128 6.176 15.995 1.00 89.56 83 PHE A N 1
ATOM 648 C CA . PHE A 1 83 ? -4.889 5.883 15.270 1.00 89.56 83 PHE A CA 1
ATOM 649 C C . PHE A 1 83 ? -4.700 6.745 14.014 1.00 89.56 83 PHE A C 1
ATOM 651 O O . PHE A 1 83 ? -3.969 6.350 13.105 1.00 89.56 83 PHE A O 1
ATOM 658 N N . ASN A 1 84 ? -5.355 7.907 13.929 1.00 93.50 84 ASN A N 1
ATOM 659 C CA . ASN A 1 84 ? -5.206 8.807 12.786 1.00 93.50 84 ASN A CA 1
ATOM 660 C C . ASN A 1 84 ? -3.726 9.139 12.517 1.00 93.50 84 ASN A C 1
ATOM 662 O O . ASN A 1 84 ? -2.957 9.353 13.450 1.00 93.50 84 ASN A O 1
ATOM 666 N N . ASP A 1 85 ? -3.345 9.176 11.240 1.00 92.31 85 ASP A N 1
ATOM 667 C CA . ASP A 1 85 ? -1.975 9.384 10.744 1.00 92.31 85 ASP A CA 1
ATOM 668 C C . ASP A 1 85 ? -0.973 8.267 11.081 1.00 92.31 85 ASP A C 1
ATOM 670 O O . ASP A 1 85 ? 0.188 8.337 10.672 1.00 92.31 85 ASP A O 1
ATOM 674 N N . SER A 1 86 ? -1.406 7.191 11.748 1.00 95.56 86 SER A N 1
ATOM 675 C CA . SER A 1 86 ? -0.571 5.997 11.903 1.00 95.56 86 SER A CA 1
ATOM 676 C C . SER A 1 86 ? -0.337 5.342 10.545 1.00 95.56 86 SER A C 1
ATOM 678 O O . SER A 1 86 ? -1.249 5.239 9.714 1.00 95.56 86 SER A O 1
ATOM 680 N N . HIS A 1 87 ? 0.893 4.887 10.322 1.00 96.50 87 HIS A N 1
ATOM 681 C CA . HIS A 1 87 ? 1.294 4.292 9.057 1.00 96.50 87 HIS A CA 1
ATOM 682 C C . HIS A 1 87 ? 2.347 3.196 9.229 1.00 96.50 87 HIS A C 1
ATOM 684 O O . HIS A 1 87 ? 3.130 3.195 10.179 1.00 96.50 87 HIS A O 1
ATOM 690 N N . TRP A 1 88 ? 2.354 2.266 8.279 1.00 97.31 88 TRP A N 1
ATOM 691 C CA . TRP A 1 88 ? 3.290 1.148 8.197 1.00 97.31 88 TRP A CA 1
ATOM 692 C C . TRP A 1 88 ? 3.755 0.997 6.761 1.00 97.31 88 TRP A C 1
ATOM 694 O O . TRP A 1 88 ? 2.975 1.193 5.833 1.00 97.31 88 TRP A O 1
ATOM 704 N N . GLN A 1 89 ? 5.016 0.625 6.578 1.00 97.56 89 GLN A N 1
ATOM 705 C CA . GLN A 1 89 ? 5.630 0.505 5.262 1.00 97.56 89 GLN A CA 1
ATOM 706 C C . GLN A 1 89 ? 6.101 -0.925 5.013 1.00 97.56 89 GLN A C 1
ATOM 708 O O . GLN A 1 89 ? 6.542 -1.610 5.937 1.00 97.56 89 GLN A O 1
ATOM 713 N N . TYR A 1 90 ? 6.022 -1.362 3.757 1.00 98.06 90 TYR A N 1
ATOM 714 C CA . TYR A 1 90 ? 6.317 -2.739 3.370 1.00 98.06 90 TYR A CA 1
ATOM 715 C C . TYR A 1 90 ? 7.116 -2.809 2.070 1.00 98.06 90 TYR A C 1
ATOM 717 O O . TYR A 1 90 ? 7.006 -1.951 1.185 1.00 98.06 90 TYR A 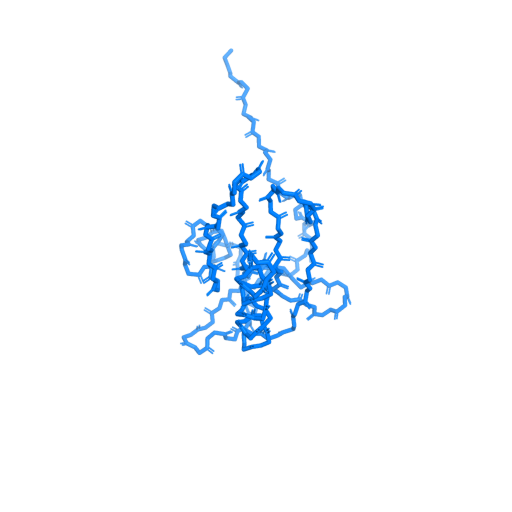O 1
ATOM 725 N N . ASN A 1 91 ? 7.914 -3.868 1.941 1.00 97.00 91 ASN A N 1
ATOM 726 C CA . ASN A 1 91 ? 8.793 -4.072 0.791 1.00 97.00 91 ASN A CA 1
ATOM 727 C C . ASN A 1 91 ? 8.099 -4.881 -0.310 1.00 97.00 91 ASN A C 1
ATOM 729 O O . ASN A 1 91 ? 8.438 -4.728 -1.483 1.00 97.00 91 ASN A O 1
ATOM 733 N N . THR A 1 92 ? 7.135 -5.732 0.052 1.00 97.62 92 THR A N 1
ATOM 734 C CA . THR A 1 92 ? 6.409 -6.597 -0.886 1.00 97.62 92 THR A CA 1
ATOM 735 C C . THR A 1 92 ? 4.899 -6.419 -0.777 1.00 97.62 92 THR A C 1
ATOM 737 O O . THR A 1 92 ? 4.381 -6.012 0.264 1.00 97.62 92 THR A O 1
ATOM 740 N N . TYR A 1 93 ? 4.193 -6.762 -1.857 1.00 98.19 93 TYR A N 1
ATOM 741 C CA . TYR A 1 93 ? 2.732 -6.740 -1.893 1.00 98.19 93 TYR A CA 1
ATOM 742 C C . TYR A 1 93 ? 2.131 -7.668 -0.833 1.00 98.19 93 TYR A C 1
ATOM 744 O O . TYR A 1 93 ? 1.249 -7.251 -0.094 1.00 98.19 93 TYR A O 1
ATOM 752 N N . ASP A 1 94 ? 2.660 -8.887 -0.691 1.00 98.31 94 ASP A N 1
ATOM 753 C CA . ASP A 1 94 ? 2.169 -9.849 0.301 1.00 98.31 94 ASP A CA 1
ATOM 754 C C . ASP A 1 94 ? 2.338 -9.328 1.733 1.00 98.31 94 ASP A C 1
ATOM 756 O O . ASP A 1 94 ? 1.445 -9.491 2.559 1.00 98.31 94 ASP A O 1
ATOM 760 N N . GLN A 1 95 ? 3.458 -8.668 2.047 1.00 98.31 95 GLN A N 1
ATOM 761 C CA . GLN A 1 95 ? 3.642 -8.033 3.356 1.00 98.31 95 GLN A CA 1
ATOM 762 C C . GLN A 1 95 ? 2.616 -6.922 3.586 1.00 98.31 95 GLN A C 1
ATOM 764 O O . GLN A 1 95 ? 2.063 -6.826 4.678 1.00 98.31 95 GLN A O 1
ATOM 769 N N . ALA A 1 96 ? 2.351 -6.111 2.560 1.00 98.50 96 ALA A N 1
ATOM 770 C CA . ALA A 1 96 ? 1.370 -5.038 2.629 1.00 98.50 96 ALA A CA 1
ATOM 771 C C . ALA A 1 96 ? -0.055 -5.575 2.822 1.00 98.50 96 ALA A C 1
ATOM 773 O O . ALA A 1 96 ? -0.788 -5.051 3.655 1.00 98.50 96 ALA A O 1
ATOM 774 N N . LEU A 1 97 ? -0.423 -6.643 2.109 1.00 98.44 97 LEU A N 1
ATOM 775 C CA . LEU A 1 97 ? -1.722 -7.303 2.235 1.00 98.44 97 LEU A CA 1
ATOM 776 C C . LEU A 1 97 ? -1.907 -7.904 3.633 1.00 98.44 97 LEU A C 1
ATOM 778 O O . LEU A 1 97 ? -2.872 -7.579 4.315 1.00 98.44 97 LEU A O 1
ATOM 782 N N . ASN A 1 98 ? -0.941 -8.694 4.108 1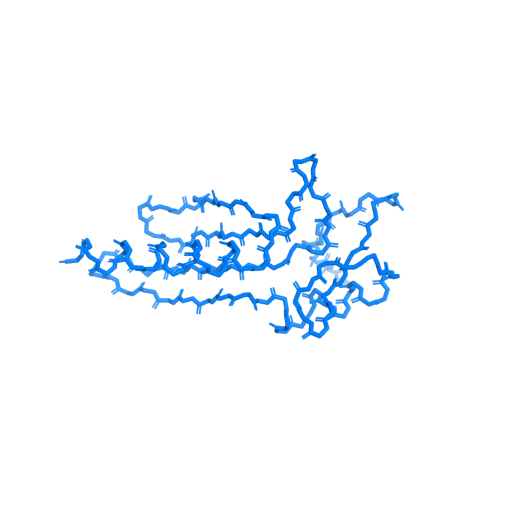.00 98.25 98 ASN A N 1
ATOM 783 C CA . ASN A 1 98 ? -0.997 -9.262 5.458 1.00 98.25 98 ASN A CA 1
ATOM 784 C C . ASN A 1 98 ? -1.037 -8.163 6.534 1.00 98.25 98 ASN A C 1
ATOM 786 O O . ASN A 1 98 ? -1.777 -8.261 7.509 1.00 98.25 98 ASN A O 1
ATOM 790 N N . GLY A 1 99 ? -0.245 -7.099 6.367 1.00 97.88 99 GLY A N 1
ATOM 791 C CA . GLY A 1 99 ? -0.244 -5.963 7.284 1.00 97.88 99 GLY A CA 1
ATOM 792 C C . GLY A 1 99 ? -1.582 -5.222 7.304 1.00 97.88 99 GLY A C 1
ATOM 793 O O . GLY A 1 99 ? -2.050 -4.840 8.374 1.00 97.88 99 GLY A O 1
ATOM 794 N N . HIS A 1 100 ? -2.221 -5.064 6.144 1.00 98.19 100 HIS A N 1
ATOM 795 C CA . HIS A 1 100 ? -3.567 -4.510 6.030 1.00 98.19 100 HIS A CA 1
ATOM 796 C C . HIS A 1 100 ? -4.584 -5.342 6.820 1.00 98.19 100 HIS A C 1
ATOM 798 O O . HIS A 1 100 ? -5.278 -4.809 7.684 1.00 98.19 100 HIS A O 1
ATOM 804 N N . GLU A 1 101 ? -4.627 -6.653 6.572 1.00 97.88 101 GLU A N 1
ATOM 805 C CA . GLU A 1 101 ? -5.548 -7.585 7.233 1.00 97.88 101 GLU A CA 1
ATOM 806 C C . GLU A 1 101 ? -5.366 -7.599 8.757 1.00 97.88 101 GLU A C 1
ATOM 808 O O . GLU A 1 101 ? -6.350 -7.614 9.499 1.00 97.88 101 GLU A O 1
ATOM 813 N N . GLN A 1 102 ? -4.121 -7.534 9.240 1.00 96.69 102 GLN A N 1
ATOM 814 C CA . GLN A 1 102 ? -3.820 -7.452 10.672 1.00 96.69 102 GLN A CA 1
ATOM 815 C C . GLN A 1 102 ? -4.358 -6.165 11.302 1.00 96.69 102 GLN A C 1
ATOM 817 O O . GLN A 1 102 ? -4.943 -6.211 12.383 1.00 96.69 102 GLN A O 1
ATOM 822 N N . ILE A 1 103 ? -4.189 -5.022 10.630 1.00 94.88 103 ILE A N 1
ATOM 823 C CA . ILE A 1 103 ? -4.680 -3.728 11.121 1.00 94.88 103 ILE A CA 1
ATOM 824 C C . ILE A 1 103 ? -6.209 -3.724 11.157 1.00 94.88 103 ILE A C 1
ATOM 826 O O . ILE A 1 103 ? -6.794 -3.351 12.171 1.00 94.88 103 ILE A O 1
ATOM 830 N N . VAL A 1 104 ? -6.862 -4.173 10.081 1.00 95.06 104 VAL A N 1
ATOM 831 C CA . VAL A 1 104 ? -8.327 -4.277 10.024 1.00 95.06 104 VAL A CA 1
ATOM 832 C C . VAL A 1 104 ? -8.854 -5.216 11.114 1.00 95.06 104 VAL A C 1
ATOM 834 O O . VAL A 1 104 ? -9.784 -4.851 11.832 1.00 95.06 104 VAL A O 1
ATOM 837 N N . SER A 1 105 ? -8.226 -6.380 11.308 1.00 93.56 105 SER A N 1
ATOM 838 C CA . SER A 1 105 ? -8.619 -7.332 12.359 1.00 93.56 105 SER A CA 1
ATOM 839 C C . SER A 1 105 ? -8.480 -6.727 13.758 1.00 93.56 105 SER A C 1
ATOM 841 O O . SER A 1 105 ? -9.405 -6.825 14.559 1.00 93.56 105 SER A O 1
ATOM 843 N N . ALA A 1 106 ? -7.389 -6.004 14.033 1.00 89.94 106 ALA A N 1
ATOM 844 C CA . ALA A 1 106 ? -7.200 -5.323 15.311 1.00 89.94 106 ALA A CA 1
ATOM 845 C C . ALA A 1 106 ? -8.297 -4.286 15.611 1.00 89.94 106 ALA A C 1
ATOM 847 O O . ALA A 1 106 ? -8.644 -4.088 16.773 1.00 89.94 106 ALA A O 1
ATOM 848 N N . PHE A 1 107 ? -8.879 -3.633 14.603 1.00 88.06 107 PHE A N 1
ATOM 849 C CA . PHE A 1 107 ? -10.031 -2.756 14.825 1.00 88.06 107 PHE A CA 1
ATOM 850 C C . PHE A 1 107 ? -11.313 -3.522 15.153 1.00 88.06 107 PHE A C 1
ATOM 852 O O . PHE A 1 107 ? -12.128 -3.002 15.909 1.00 88.06 107 PHE A O 1
ATOM 859 N N . HIS A 1 108 ? -11.500 -4.724 14.605 1.00 81.69 108 HIS A N 1
ATOM 860 C CA . HIS A 1 108 ? -12.667 -5.558 14.893 1.00 81.69 108 HIS A CA 1
ATOM 861 C C . HIS A 1 108 ? -12.599 -6.220 16.272 1.00 81.69 108 HIS A C 1
ATOM 863 O O . HIS A 1 108 ? -13.620 -6.278 16.950 1.00 81.69 108 HIS A O 1
ATOM 869 N N . ASP A 1 109 ? -11.414 -6.650 16.710 1.00 77.62 109 ASP A N 1
ATOM 870 C CA . ASP A 1 109 ? -11.224 -7.314 18.007 1.00 77.62 109 ASP A CA 1
ATO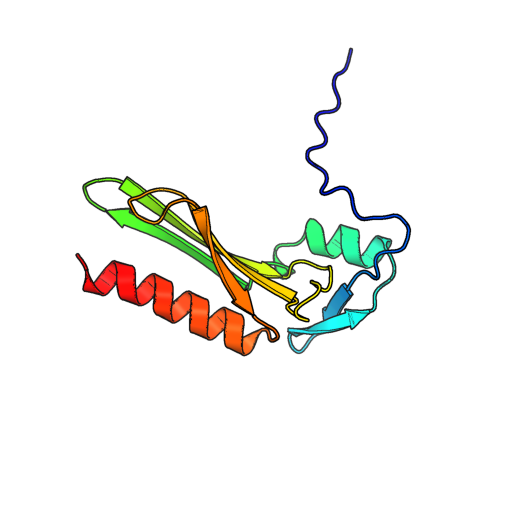M 871 C C . ASP A 1 109 ? -11.284 -6.347 19.206 1.00 77.62 109 ASP A C 1
ATOM 873 O O . ASP A 1 109 ? -11.471 -6.778 20.342 1.00 77.62 109 ASP A O 1
ATOM 877 N N . ASN A 1 110 ? -11.119 -5.041 18.966 1.00 60.00 110 ASN A N 1
ATOM 878 C CA . ASN A 1 110 ? -11.174 -3.986 19.987 1.00 60.00 110 ASN A CA 1
ATOM 879 C C . ASN A 1 110 ? -12.539 -3.256 20.057 1.00 60.00 110 ASN A C 1
ATOM 881 O O . ASN A 1 110 ? -12.620 -2.187 20.669 1.00 60.00 110 ASN A O 1
ATOM 885 N N . GLN A 1 111 ? -13.591 -3.778 19.411 1.00 54.44 111 GLN A N 1
ATOM 886 C CA . GLN A 1 111 ? -14.987 -3.332 19.601 1.00 54.44 111 GLN A CA 1
ATOM 887 C C . GLN A 1 111 ? -15.700 -4.192 20.649 1.00 54.44 111 GLN A C 1
ATOM 889 O O . GLN A 1 111 ? -16.565 -3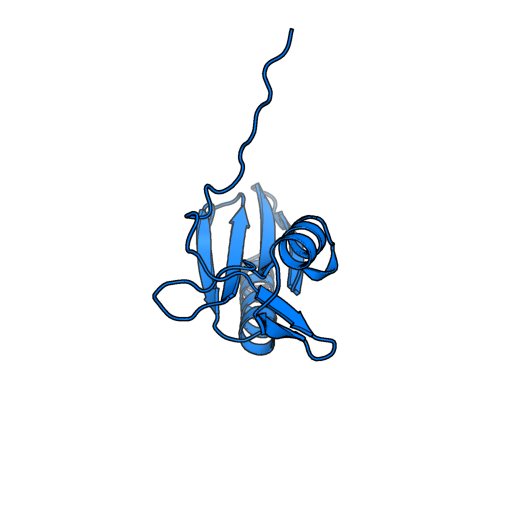.628 21.356 1.00 54.44 111 GLN A O 1
#

Sequence (111 aa):
MGEQSMTGTLIREDAQTYTLDSSNRPIPAPQEFFEDMMHSERRFVGRDTITTPLAKVVVSTIFLGIKQDNGTFFETRILGGEFNDSHWQYNTYDQALNGHEQIVSAFHDNQ

Organism: NCBI:txid990268